Protein AF-F3FW15-F1 (afdb_monomer_lite)

Organism: NCBI:txid629262

Radius of gyration: 22.43 Å; chains: 1; bounding box: 54×18×54 Å

Foldseek 3Di:
DLVVLVVLLVVLVVVCVVVVQPVHDDPPDDPVVNVVVVVSVVSNVVSVPDDDFDEAEADDADEDEADAAAPGAEEYEFAAHEYEYAYDDNYHYDYDPRYDYYYDD

pLDDT: mean 96.28, std 3.19, range [73.0, 98.69]

Sequence (105 aa):
RQAEDSAEQATWQQTLISRGWQNGVASTASQQDQADYATGTARAAAAAQRQYQGSLIKSGAGRLILEGANTYRGDTLVNGGLLSVNGSLVSAVQVNAGGTLGGNG

InterPro domains:
  IPR011050 Pectin lyase fold/virulence factor [SSF51126] (37-103)
  IPR013425 Autotransporter-associated beta strand repeat [PF12951] (56-85)
  IPR013425 Autotransporter-associated beta strand repeat [TIGR02601] (55-86)

Secondary structure (DSSP, 8-state):
-HHHHHHHHHHHHHHHHHHT-TT---TTS-HHHHHHHHHHHHHHHHHHT------EEE-SSSEEEEEEEE---S-EEE-SEEEEEEEEE-S-EEE-TTEEEEE--

Structure (mmCIF, N/CA/C/O backbone):
data_AF-F3FW15-F1
#
_entry.id   AF-F3FW15-F1
#
loop_
_atom_site.group_PDB
_atom_site.id
_atom_site.type_symbol
_atom_site.label_atom_id
_atom_site.label_alt_id
_atom_site.label_comp_id
_atom_site.label_asym_id
_atom_site.label_entity_id
_atom_site.label_seq_id
_atom_site.pdbx_PDB_ins_code
_atom_site.Cartn_x
_atom_site.Cartn_y
_atom_site.Cartn_z
_atom_site.occupancy
_atom_site.B_iso_or_equiv
_atom_site.auth_seq_id
_atom_site.auth_comp_id
_atom_site.auth_asym_id
_atom_site.auth_atom_id
_atom_site.pdbx_PDB_model_num
ATOM 1 N N . ARG A 1 1 ? -6.375 5.623 -0.099 1.00 84.69 1 ARG A N 1
ATOM 2 C CA . ARG A 1 1 ? -6.660 4.274 0.444 1.00 84.69 1 ARG A CA 1
ATOM 3 C C . ARG A 1 1 ? -5.973 4.031 1.779 1.00 84.69 1 ARG A C 1
ATOM 5 O O . ARG A 1 1 ? -6.644 4.250 2.762 1.00 84.69 1 ARG A O 1
ATOM 12 N N . GLN A 1 2 ? -4.670 3.720 1.887 1.00 91.38 2 GLN A N 1
ATOM 13 C CA . GLN A 1 2 ? -4.057 3.468 3.215 1.00 91.38 2 GLN A CA 1
ATOM 14 C C . GLN A 1 2 ? -4.327 4.585 4.242 1.00 91.38 2 GLN A C 1
ATOM 16 O O . GLN A 1 2 ? -4.754 4.304 5.353 1.00 91.38 2 GLN A O 1
ATOM 21 N N . ALA A 1 3 ? -4.135 5.848 3.849 1.00 92.56 3 ALA A N 1
ATOM 22 C CA . ALA A 1 3 ? -4.410 6.992 4.719 1.00 92.56 3 ALA A CA 1
ATOM 23 C C . ALA A 1 3 ? -5.903 7.155 5.072 1.00 92.56 3 ALA A C 1
ATOM 25 O O . ALA A 1 3 ? -6.220 7.594 6.172 1.00 92.56 3 ALA A O 1
ATOM 26 N N . GLU A 1 4 ? -6.807 6.788 4.159 1.00 93.38 4 GLU A N 1
ATOM 27 C CA . GLU A 1 4 ? -8.258 6.843 4.387 1.00 93.38 4 GLU A CA 1
ATOM 28 C C . GLU A 1 4 ? -8.666 5.767 5.397 1.00 93.38 4 GLU A C 1
ATOM 30 O O . GLU A 1 4 ? -9.270 6.092 6.411 1.00 93.38 4 GLU A O 1
ATOM 35 N N . ASP A 1 5 ? -8.232 4.519 5.204 1.00 94.44 5 ASP A N 1
ATOM 36 C CA . ASP A 1 5 ? -8.476 3.421 6.144 1.00 94.44 5 ASP A CA 1
ATOM 37 C C . ASP A 1 5 ? -7.892 3.720 7.538 1.00 94.44 5 ASP A C 1
ATOM 39 O O . ASP A 1 5 ? -8.519 3.414 8.552 1.00 94.44 5 ASP A O 1
ATOM 43 N N . SER A 1 6 ? -6.711 4.349 7.620 1.00 94.25 6 SER A N 1
ATOM 44 C CA . SER A 1 6 ? -6.145 4.799 8.901 1.00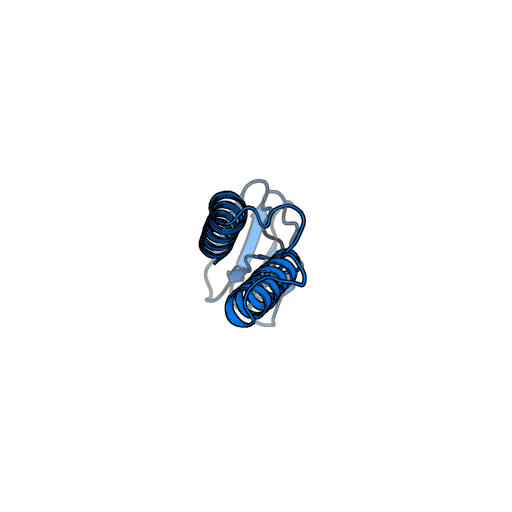 94.25 6 SER A CA 1
ATOM 45 C C . SER A 1 6 ? -7.004 5.874 9.573 1.00 94.25 6 SER A C 1
ATOM 47 O O . SER A 1 6 ? -7.179 5.838 10.792 1.00 94.25 6 SER A O 1
ATOM 49 N N . ALA A 1 7 ? -7.568 6.807 8.803 1.00 96.00 7 ALA A N 1
ATOM 50 C CA . ALA A 1 7 ? -8.479 7.818 9.329 1.00 96.00 7 ALA A CA 1
ATOM 51 C C . ALA A 1 7 ? -9.799 7.190 9.810 1.00 96.00 7 ALA A C 1
ATOM 53 O O . ALA A 1 7 ? -10.254 7.498 10.910 1.00 96.00 7 ALA A O 1
ATOM 54 N N . GLU A 1 8 ? -10.368 6.252 9.050 1.00 95.94 8 GLU A N 1
ATOM 55 C CA . GLU A 1 8 ? -11.571 5.510 9.443 1.00 95.94 8 GLU A CA 1
ATOM 56 C C . GLU A 1 8 ? -11.349 4.692 10.722 1.00 95.94 8 GLU A C 1
ATOM 58 O O . GLU A 1 8 ? -12.190 4.705 11.625 1.00 95.94 8 GLU A O 1
ATOM 63 N N . GLN A 1 9 ? -10.198 4.021 10.848 1.00 95.69 9 GLN A N 1
ATOM 64 C CA . GLN A 1 9 ? -9.822 3.326 12.079 1.00 95.69 9 GLN A CA 1
ATOM 65 C C . GLN A 1 9 ? -9.717 4.294 13.259 1.00 95.69 9 GLN A C 1
ATOM 67 O O . GLN A 1 9 ? -10.217 3.981 14.338 1.00 95.69 9 GLN A O 1
ATOM 72 N N . ALA A 1 10 ? -9.129 5.479 13.069 1.00 96.94 10 ALA A N 1
ATOM 73 C CA . ALA A 1 10 ? -9.060 6.498 14.114 1.00 96.94 10 ALA A CA 1
ATOM 74 C C . ALA A 1 10 ? -10.460 6.986 14.530 1.00 96.94 10 ALA A C 1
ATOM 76 O O . ALA A 1 10 ? -10.746 7.102 15.723 1.00 96.94 10 ALA A O 1
ATOM 77 N N . THR A 1 11 ? -11.370 7.193 13.572 1.00 97.88 11 THR A N 1
ATOM 78 C CA . THR A 1 11 ? -12.777 7.517 13.856 1.00 97.88 11 THR A CA 1
ATOM 79 C C . THR A 1 11 ? -13.471 6.399 14.638 1.00 97.88 11 THR A C 1
ATOM 81 O O . THR A 1 11 ? -14.221 6.672 15.581 1.00 97.88 11 THR A O 1
ATOM 84 N N . TRP A 1 12 ? -13.202 5.135 14.304 1.00 97.38 12 TRP A N 1
ATOM 85 C CA . TRP A 1 12 ? -13.740 4.004 15.055 1.00 97.38 12 TRP A CA 1
ATOM 86 C C . TRP A 1 12 ? -13.208 3.962 16.493 1.00 97.38 12 TRP A C 1
ATOM 88 O O . TRP A 1 12 ? -13.996 3.830 17.427 1.00 97.38 12 TRP A O 1
ATOM 98 N N . GLN A 1 13 ? -11.906 4.174 16.702 1.00 97.38 13 GLN A N 1
ATOM 99 C CA . GLN A 1 13 ? -11.327 4.256 18.049 1.00 97.38 13 GLN A CA 1
ATOM 100 C C . GLN A 1 13 ? -11.942 5.393 18.873 1.00 97.38 13 GLN A C 1
ATOM 102 O O . GLN A 1 13 ? -12.280 5.206 20.041 1.00 97.38 13 GLN A O 1
ATOM 107 N N . GLN A 1 14 ? -12.174 6.554 18.256 1.00 97.94 14 GLN A N 1
ATOM 108 C CA . GLN A 1 14 ? -12.847 7.663 18.926 1.00 97.94 14 GLN A CA 1
ATOM 109 C C . GLN A 1 14 ? -14.295 7.320 19.306 1.00 97.94 14 GLN A C 1
ATOM 111 O O . GLN A 1 14 ? -14.765 7.739 20.364 1.00 97.94 14 GLN A O 1
ATOM 116 N N . THR A 1 15 ? -14.985 6.532 18.477 1.00 97.88 15 THR A N 1
ATOM 117 C CA . THR A 1 15 ? -16.329 6.016 18.779 1.00 97.88 15 THR A CA 1
ATOM 118 C C . THR A 1 15 ? -16.300 5.064 19.972 1.00 97.88 15 THR A C 1
ATOM 120 O O . THR A 1 15 ? -17.127 5.186 20.872 1.00 97.88 15 THR A O 1
ATOM 123 N N . LEU A 1 16 ? -15.320 4.156 20.031 1.00 98.00 16 LEU A N 1
ATOM 124 C CA . LEU A 1 16 ? -15.144 3.255 21.172 1.00 98.00 16 LEU A CA 1
ATOM 125 C C . LEU A 1 16 ? -14.935 4.025 22.479 1.00 98.00 16 LEU A C 1
ATOM 127 O O . LEU A 1 16 ? -15.527 3.668 23.494 1.00 98.00 16 LEU A O 1
ATOM 131 N N . ILE A 1 17 ? -14.133 5.092 22.453 1.00 97.81 17 ILE A N 1
ATOM 132 C CA . ILE A 1 17 ? -13.893 5.950 23.620 1.00 97.81 17 ILE A CA 1
ATOM 133 C C . ILE A 1 17 ? -15.171 6.697 24.011 1.00 97.81 17 ILE A C 1
ATOM 135 O O . ILE A 1 17 ? -15.588 6.631 25.164 1.00 97.81 17 ILE A O 1
ATOM 139 N N . SER A 1 18 ? -15.818 7.384 23.064 1.00 97.50 18 SER A N 1
ATOM 140 C CA . SER A 1 18 ? -16.988 8.221 23.366 1.00 97.50 18 SER A CA 1
ATOM 141 C C . SER A 1 18 ? -18.187 7.414 23.862 1.00 97.50 18 SER A C 1
ATOM 143 O O . SER A 1 18 ? -18.972 7.912 24.666 1.00 97.50 18 SER A O 1
ATOM 145 N N . ARG A 1 19 ? -18.317 6.163 23.410 1.00 96.50 19 ARG A N 1
ATOM 146 C CA . ARG A 1 19 ? -19.367 5.231 23.837 1.00 96.50 19 ARG A CA 1
ATOM 147 C C . ARG A 1 19 ? -18.977 4.366 25.043 1.00 96.50 19 ARG A C 1
ATOM 149 O O . ARG A 1 19 ? -19.830 3.652 25.562 1.00 96.50 19 ARG A O 1
ATOM 156 N N . GLY A 1 20 ? -17.716 4.396 25.483 1.00 96.62 20 GLY A N 1
ATOM 157 C CA . GLY A 1 20 ? -17.207 3.539 26.562 1.00 96.62 20 GLY A CA 1
ATOM 158 C C . GLY A 1 20 ? -17.084 2.053 26.190 1.00 96.62 20 GLY A C 1
ATOM 159 O O . GLY A 1 20 ? -17.073 1.194 27.065 1.00 96.62 20 GLY A O 1
ATOM 160 N N . TRP A 1 21 ? -16.989 1.726 24.900 1.00 97.62 21 TRP A N 1
ATOM 161 C CA . TRP A 1 21 ? -16.976 0.354 24.368 1.00 97.62 21 TRP A CA 1
ATOM 162 C C . TRP A 1 21 ? -15.577 -0.261 24.236 1.00 97.62 21 TRP A C 1
ATOM 164 O O . TRP A 1 21 ? -15.406 -1.304 23.605 1.00 97.62 21 TRP A O 1
ATOM 174 N N . GLN A 1 22 ? -14.550 0.368 24.810 1.00 95.50 22 GLN A N 1
ATOM 175 C CA . GLN A 1 22 ? -13.157 -0.087 24.695 1.00 95.50 22 GLN A CA 1
ATOM 176 C C . GLN A 1 22 ? -12.944 -1.513 25.230 1.00 95.50 22 GLN A C 1
ATOM 178 O O . GLN A 1 22 ? -12.085 -2.229 24.725 1.00 95.50 22 GLN A O 1
ATOM 183 N N . ASN A 1 23 ? -13.763 -1.938 26.197 1.00 95.12 23 ASN A N 1
ATOM 184 C CA . ASN A 1 23 ? -13.746 -3.283 26.780 1.00 95.12 23 ASN A CA 1
ATOM 185 C C . ASN A 1 23 ? -14.946 -4.141 26.329 1.00 95.12 23 ASN A C 1
ATOM 187 O O . ASN A 1 23 ? -15.304 -5.107 26.999 1.00 95.12 23 ASN A O 1
ATOM 191 N N . GLY A 1 24 ? -15.581 -3.778 25.211 1.00 95.12 24 GLY A N 1
ATOM 192 C CA . GLY A 1 24 ? -16.798 -4.413 24.711 1.00 95.12 24 GLY A CA 1
ATOM 193 C C . GLY A 1 24 ? -18.077 -3.659 25.071 1.00 95.12 24 GLY A C 1
ATOM 194 O O . GLY A 1 24 ? -18.075 -2.699 25.842 1.00 95.12 24 GLY A O 1
ATOM 195 N N . VAL A 1 25 ? -19.182 -4.102 24.475 1.00 96.94 25 VAL A N 1
ATOM 196 C CA . VAL A 1 25 ? -20.534 -3.603 24.758 1.00 96.94 25 VAL A CA 1
ATOM 197 C C . VAL A 1 25 ? -21.194 -4.497 25.804 1.00 96.94 25 VAL A C 1
ATOM 199 O O . VAL A 1 25 ? -21.104 -5.721 25.726 1.00 96.94 25 VAL A O 1
ATOM 202 N N . ALA A 1 26 ? -21.868 -3.893 26.786 1.00 94.81 26 ALA A N 1
ATOM 203 C CA . ALA A 1 26 ? -22.629 -4.632 27.790 1.00 94.81 26 AL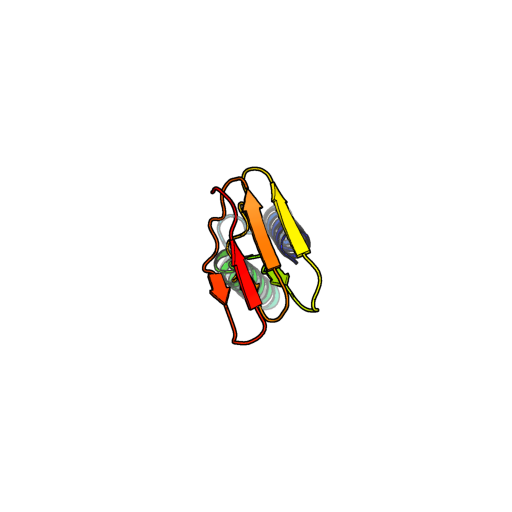A A CA 1
ATOM 204 C C . ALA A 1 26 ? -23.749 -5.459 27.136 1.00 94.81 26 ALA A C 1
ATOM 206 O O . ALA A 1 26 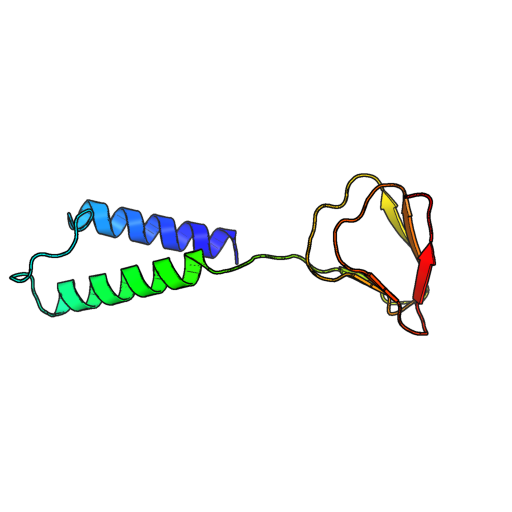? -24.436 -4.980 26.237 1.00 94.81 26 ALA A O 1
ATOM 207 N N . SER A 1 27 ? -24.008 -6.670 27.634 1.00 92.25 27 SER A N 1
ATOM 208 C CA . SER A 1 27 ? -25.091 -7.529 27.122 1.00 92.25 27 SER A CA 1
ATOM 209 C C . SER A 1 27 ? -26.491 -6.925 27.297 1.00 92.25 27 SER A C 1
ATOM 211 O O . SER A 1 27 ? -27.426 -7.316 26.603 1.00 92.25 27 SER A O 1
ATOM 213 N N . THR A 1 28 ? -26.633 -5.957 28.205 1.00 95.38 28 THR A N 1
ATOM 214 C CA . THR A 1 28 ? -27.858 -5.185 28.452 1.00 95.38 28 THR A CA 1
ATOM 215 C C . THR A 1 28 ? -27.968 -3.916 27.606 1.00 95.38 28 THR A C 1
ATOM 217 O O . THR A 1 28 ? -28.986 -3.230 27.685 1.00 95.38 28 THR A O 1
ATOM 220 N N . ALA A 1 29 ? -26.945 -3.574 26.814 1.00 96.50 29 ALA A N 1
ATOM 221 C CA . ALA A 1 29 ? -27.009 -2.441 25.897 1.00 96.50 29 ALA A CA 1
ATOM 222 C C . ALA A 1 29 ? -28.083 -2.665 24.826 1.00 96.50 29 ALA A C 1
ATOM 224 O O . ALA A 1 29 ? -28.505 -3.798 24.573 1.00 96.50 29 ALA A O 1
ATOM 225 N N . SER A 1 30 ? -28.507 -1.583 24.174 1.00 97.25 30 SER A N 1
ATOM 226 C CA . SER A 1 30 ? -29.514 -1.667 23.119 1.00 97.25 30 SER A CA 1
ATOM 227 C C . SER A 1 30 ? -29.065 -2.599 21.984 1.00 97.25 30 SER A C 1
ATOM 229 O O . SER A 1 30 ? -27.872 -2.726 21.700 1.00 97.25 30 SER A O 1
ATOM 231 N N . GLN A 1 31 ? -30.021 -3.230 21.293 1.00 97.44 31 GLN A N 1
ATOM 232 C CA . GLN A 1 31 ? -29.715 -4.056 20.115 1.00 97.44 31 GLN A CA 1
ATOM 233 C C . GLN A 1 31 ? -28.956 -3.258 19.044 1.00 97.44 31 GLN A C 1
ATOM 235 O O . GLN A 1 31 ? -28.083 -3.805 18.375 1.00 97.44 31 GLN A O 1
ATOM 240 N N . GLN A 1 32 ? -29.252 -1.959 18.925 1.00 97.06 32 GLN A N 1
ATOM 241 C CA . GLN A 1 32 ? -28.561 -1.060 18.010 1.00 97.06 32 GLN A CA 1
ATOM 242 C C . GLN A 1 32 ? -27.083 -0.903 18.382 1.00 97.06 32 GLN A C 1
ATOM 244 O O . GLN A 1 32 ? -26.222 -1.076 17.528 1.00 97.06 32 GLN A O 1
ATOM 249 N N . ASP A 1 33 ? -26.774 -0.651 19.655 1.00 97.38 33 ASP A N 1
ATOM 250 C CA . ASP A 1 33 ? -25.388 -0.503 20.114 1.00 97.38 33 ASP A CA 1
ATOM 251 C C . ASP A 1 33 ? -24.587 -1.801 19.940 1.00 97.38 33 ASP A C 1
ATOM 253 O O . ASP A 1 33 ? -23.427 -1.776 19.525 1.00 97.38 33 ASP A O 1
ATOM 257 N N . GLN A 1 34 ? -25.216 -2.951 20.205 1.00 97.38 34 GLN A N 1
ATOM 258 C CA . GLN A 1 34 ? -24.606 -4.261 19.967 1.00 97.38 34 GLN A CA 1
ATOM 259 C C . GLN A 1 34 ? -24.291 -4.469 18.476 1.00 97.38 34 GLN A C 1
ATOM 261 O O . GLN A 1 34 ? -23.195 -4.918 18.132 1.00 97.38 34 GLN A O 1
ATOM 266 N N . ALA A 1 35 ? -25.223 -4.106 17.589 1.00 97.31 35 ALA A N 1
ATOM 267 C CA . ALA A 1 35 ? -25.049 -4.215 16.142 1.00 97.31 35 ALA A CA 1
ATOM 268 C C . ALA A 1 35 ? -23.982 -3.247 15.601 1.00 97.31 35 ALA A C 1
ATOM 270 O O . ALA A 1 35 ? -23.146 -3.642 14.781 1.00 97.31 35 ALA A O 1
ATOM 271 N N . ASP A 1 36 ? -23.969 -2.003 16.080 1.00 97.44 36 ASP A N 1
ATOM 272 C CA . ASP A 1 36 ? -22.987 -0.988 15.695 1.00 97.44 36 ASP A CA 1
ATOM 273 C C . ASP A 1 36 ? -21.578 -1.406 16.111 1.00 97.44 36 ASP A C 1
ATOM 275 O O . ASP A 1 36 ? -20.642 -1.323 15.311 1.00 97.44 36 ASP A O 1
ATOM 279 N N . TYR A 1 37 ? -21.427 -1.935 17.327 1.00 97.88 37 TYR A N 1
ATOM 280 C CA . TYR A 1 37 ? -20.153 -2.458 17.799 1.00 97.88 37 TYR A CA 1
ATOM 281 C C . TYR A 1 37 ? -19.676 -3.672 17.010 1.00 97.88 37 TYR A C 1
ATOM 283 O O . TYR A 1 37 ? -18.523 -3.694 16.573 1.00 97.88 37 TYR A O 1
ATOM 291 N N . ALA A 1 38 ? -20.546 -4.659 16.779 1.00 97.00 38 ALA A N 1
ATOM 292 C CA . ALA A 1 38 ? -20.215 -5.830 15.969 1.00 97.00 38 ALA A CA 1
ATOM 293 C C . ALA A 1 38 ? -19.777 -5.425 14.553 1.00 97.00 38 ALA A C 1
ATOM 295 O O . ALA A 1 38 ? -18.793 -5.931 14.014 1.00 97.00 38 ALA A O 1
ATOM 296 N N . THR A 1 39 ? -20.463 -4.449 13.964 1.00 97.38 39 THR A N 1
ATOM 297 C CA . THR A 1 39 ? -20.138 -3.975 12.623 1.00 97.38 39 THR A CA 1
ATOM 298 C C . THR A 1 39 ? -18.830 -3.178 12.604 1.00 97.38 39 THR A C 1
ATOM 300 O O . THR A 1 39 ? -17.988 -3.403 11.735 1.00 97.38 39 THR A O 1
ATOM 303 N N . GLY A 1 40 ? -18.622 -2.262 13.554 1.00 97.50 40 GLY A N 1
ATOM 304 C CA . GLY A 1 40 ? -17.395 -1.468 13.657 1.00 97.50 40 GLY A CA 1
ATOM 305 C C . GLY A 1 40 ? -16.159 -2.333 13.908 1.00 97.50 40 GLY A C 1
ATOM 306 O O . GLY A 1 40 ? -15.148 -2.184 13.221 1.00 97.50 40 GLY A O 1
ATOM 307 N N . THR A 1 41 ? -16.260 -3.310 14.814 1.00 97.12 41 THR A N 1
ATOM 308 C CA . THR A 1 41 ? -15.188 -4.287 15.063 1.00 97.12 41 THR A CA 1
ATOM 309 C C . THR A 1 41 ? -14.896 -5.154 13.841 1.00 97.12 41 THR A C 1
ATOM 311 O O . THR A 1 41 ? -13.728 -5.315 13.493 1.00 97.12 41 THR A O 1
ATOM 314 N N . ALA A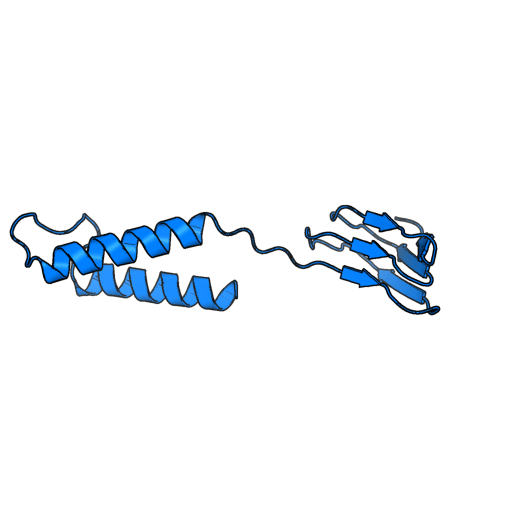 1 42 ? -15.917 -5.642 13.129 1.00 96.81 42 ALA A N 1
ATOM 315 C CA . ALA A 1 42 ? -15.720 -6.406 11.897 1.00 96.81 42 ALA A CA 1
ATOM 316 C C . ALA A 1 42 ? -15.022 -5.580 10.801 1.00 96.81 42 ALA A C 1
ATOM 318 O O . ALA A 1 42 ? -14.092 -6.067 10.154 1.00 96.81 42 ALA A O 1
ATOM 319 N N . ARG A 1 43 ? -15.411 -4.308 10.617 1.00 95.62 43 ARG A N 1
ATOM 320 C CA . ARG A 1 43 ? -14.741 -3.391 9.676 1.00 95.62 43 ARG A CA 1
ATOM 321 C C . ARG A 1 43 ? -13.283 -3.148 10.067 1.00 95.62 43 ARG A C 1
ATOM 323 O O . ARG A 1 43 ? -12.412 -3.207 9.201 1.00 95.62 43 ARG A O 1
ATOM 330 N N . ALA A 1 44 ? -13.012 -2.916 11.352 1.00 95.88 44 ALA A N 1
ATOM 331 C CA . ALA A 1 44 ? -11.658 -2.711 11.859 1.00 95.88 44 ALA A CA 1
ATOM 332 C C . ALA A 1 44 ? -10.782 -3.962 11.672 1.00 95.88 44 ALA A C 1
ATOM 334 O O . ALA A 1 44 ? -9.647 -3.851 11.210 1.00 95.88 44 ALA A O 1
ATOM 335 N N . ALA A 1 45 ? -11.324 -5.152 11.948 1.00 95.25 45 ALA A N 1
ATOM 336 C CA . ALA A 1 45 ? -10.639 -6.422 11.725 1.00 95.25 45 ALA A CA 1
ATOM 337 C C . ALA A 1 45 ? -10.324 -6.646 10.239 1.00 95.25 45 ALA A C 1
ATOM 339 O O . ALA A 1 45 ? -9.198 -7.001 9.893 1.00 95.25 45 ALA A O 1
ATOM 340 N N . ALA A 1 46 ? -11.282 -6.371 9.348 1.00 94.75 46 ALA A N 1
ATOM 341 C CA . ALA A 1 46 ? -11.059 -6.445 7.907 1.00 94.75 46 ALA A CA 1
ATOM 342 C C . ALA A 1 46 ? -9.971 -5.461 7.445 1.00 94.75 46 ALA A C 1
ATOM 344 O O . ALA A 1 46 ? -9.109 -5.825 6.648 1.00 94.75 46 ALA A O 1
ATOM 345 N N . ALA A 1 47 ? -9.974 -4.232 7.969 1.00 93.56 47 ALA A N 1
ATOM 346 C CA . ALA A 1 47 ? -8.968 -3.222 7.656 1.00 93.56 47 ALA A CA 1
ATOM 347 C C . ALA A 1 47 ? -7.562 -3.607 8.154 1.00 93.56 47 ALA A C 1
ATOM 349 O O . ALA A 1 47 ? -6.584 -3.349 7.458 1.00 93.56 47 ALA A O 1
ATOM 350 N N . ALA A 1 48 ? -7.450 -4.272 9.309 1.00 91.69 48 ALA A N 1
ATOM 351 C CA . ALA A 1 48 ? -6.172 -4.736 9.857 1.00 91.69 48 ALA A CA 1
ATOM 352 C C . ALA A 1 48 ? -5.483 -5.809 8.992 1.00 91.69 48 ALA A C 1
ATOM 354 O O . ALA A 1 48 ? -4.265 -5.947 9.042 1.00 91.69 48 ALA A O 1
ATOM 355 N N . GLN A 1 49 ? -6.245 -6.552 8.182 1.00 92.94 49 GLN A N 1
ATOM 356 C CA . GLN A 1 49 ? -5.707 -7.559 7.260 1.00 92.94 49 GLN A CA 1
ATOM 357 C C . GLN A 1 49 ? -5.328 -6.982 5.884 1.00 92.94 49 GLN A C 1
ATOM 359 O O . GLN A 1 49 ? -4.755 -7.690 5.055 1.00 92.94 49 GLN A O 1
ATOM 364 N N . ARG A 1 50 ? -5.643 -5.709 5.599 1.00 92.31 50 ARG A N 1
ATOM 365 C CA . ARG A 1 50 ? -5.359 -5.110 4.288 1.00 92.31 50 ARG A CA 1
ATOM 366 C C . ARG A 1 50 ? -3.866 -4.861 4.108 1.00 92.31 50 ARG A C 1
ATOM 368 O O . ARG A 1 50 ? -3.234 -4.139 4.872 1.00 92.31 50 ARG A O 1
ATOM 375 N N . GLN A 1 51 ? -3.325 -5.418 3.031 1.00 90.56 51 GLN A N 1
ATOM 376 C CA . GLN A 1 51 ? -1.979 -5.133 2.545 1.00 90.56 51 GLN A CA 1
ATOM 377 C C . GLN A 1 51 ? -2.050 -3.989 1.528 1.00 90.56 51 GLN A C 1
ATOM 379 O O . GLN A 1 51 ? -2.750 -4.092 0.519 1.00 90.56 51 GLN A O 1
ATOM 384 N N . TYR A 1 52 ? -1.309 -2.906 1.769 1.00 91.19 52 TYR A N 1
ATOM 385 C CA . TYR A 1 52 ? -1.193 -1.792 0.827 1.00 91.19 52 TYR A CA 1
ATOM 386 C C . TYR A 1 52 ? 0.135 -1.889 0.091 1.00 91.19 52 TYR A C 1
ATOM 388 O O . TYR A 1 52 ? 1.196 -1.725 0.687 1.00 91.19 52 TYR A O 1
ATOM 396 N N . GLN A 1 53 ? 0.076 -2.162 -1.209 1.00 93.44 53 GLN A N 1
ATOM 397 C CA . GLN A 1 53 ? 1.262 -2.306 -2.041 1.00 93.44 53 GLN A CA 1
ATOM 398 C C . GLN A 1 53 ? 1.120 -1.452 -3.300 1.00 93.44 53 GLN A C 1
ATOM 400 O O . GLN A 1 53 ? 0.140 -1.567 -4.035 1.00 93.44 53 GLN A O 1
ATOM 405 N N . GLY A 1 54 ? 2.095 -0.571 -3.529 1.00 94.12 54 GLY A N 1
ATOM 406 C CA . GLY A 1 54 ? 2.247 0.138 -4.799 1.00 94.12 54 GLY A CA 1
ATOM 407 C C . GLY A 1 54 ? 2.914 -0.769 -5.827 1.00 94.12 54 GLY A C 1
ATOM 408 O O . GLY A 1 54 ? 3.808 -1.526 -5.461 1.00 94.12 54 GLY A O 1
ATOM 409 N N . SER A 1 55 ? 2.466 -0.694 -7.079 1.00 96.75 55 SER A N 1
ATOM 410 C CA . SER A 1 55 ? 3.002 -1.456 -8.217 1.00 96.75 55 SER A CA 1
ATOM 411 C C . SER A 1 55 ? 3.506 -0.493 -9.291 1.00 96.75 55 SER A C 1
ATOM 413 O O . SER A 1 55 ? 3.033 0.645 -9.366 1.00 96.75 55 SER A O 1
ATOM 415 N N . LEU A 1 56 ? 4.424 -0.950 -10.142 1.00 98.31 56 LEU A N 1
ATOM 416 C CA . LEU A 1 56 ? 4.960 -0.169 -11.257 1.00 98.31 56 LEU A CA 1
ATOM 417 C C . LEU A 1 56 ? 4.685 -0.879 -12.585 1.00 98.31 56 LEU A C 1
ATOM 419 O O . LEU A 1 56 ? 4.966 -2.062 -12.735 1.00 98.31 56 LEU A O 1
ATOM 423 N N . ILE A 1 57 ? 4.198 -0.142 -13.586 1.00 98.50 57 ILE A N 1
ATOM 424 C CA . ILE A 1 57 ? 4.096 -0.641 -14.963 1.00 98.50 57 ILE A CA 1
ATOM 425 C C . ILE A 1 57 ? 4.932 0.256 -15.872 1.00 98.50 57 ILE A C 1
ATOM 427 O O . ILE A 1 57 ? 4.580 1.410 -16.122 1.00 98.50 57 ILE A O 1
ATOM 431 N N . LYS A 1 58 ? 6.022 -0.285 -16.417 1.00 98.44 58 LYS A N 1
ATOM 432 C CA . LYS A 1 58 ? 6.835 0.385 -17.429 1.00 98.44 58 LYS A CA 1
ATOM 433 C C . LYS A 1 58 ? 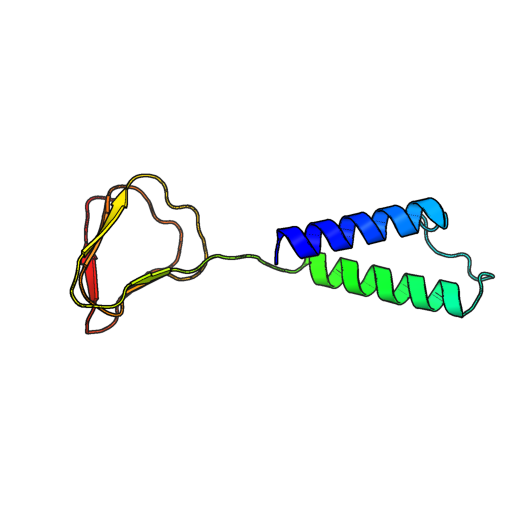6.324 0.036 -18.825 1.00 98.44 58 LYS A C 1
ATOM 435 O O . LYS A 1 58 ? 6.465 -1.089 -19.296 1.00 98.44 58 LYS A O 1
ATOM 440 N N . SER A 1 59 ? 5.772 1.040 -19.501 1.00 98.12 59 SER A N 1
ATOM 441 C CA . SER A 1 59 ? 5.257 0.941 -20.872 1.00 98.12 59 SER A CA 1
ATOM 442 C C . SER A 1 59 ? 5.986 1.894 -21.825 1.00 98.12 59 SER A C 1
ATOM 444 O O . SER A 1 59 ? 6.731 2.779 -21.391 1.00 98.12 59 SER A O 1
ATOM 446 N N . GLY A 1 60 ? 5.774 1.711 -23.131 1.00 98.31 60 GLY A N 1
ATOM 447 C CA . GLY A 1 60 ? 6.364 2.537 -24.192 1.00 98.31 60 GLY A CA 1
ATOM 448 C C . GLY A 1 60 ? 7.855 2.274 -24.436 1.00 98.31 60 GLY A C 1
ATOM 449 O O . GLY A 1 60 ? 8.545 1.709 -23.596 1.00 98.31 60 GLY A O 1
ATOM 450 N N . ALA A 1 61 ? 8.372 2.707 -25.588 1.00 98.25 61 ALA A N 1
ATOM 451 C CA . ALA A 1 61 ? 9.729 2.368 -26.041 1.00 98.25 61 ALA A CA 1
ATOM 452 C C . ALA A 1 61 ? 10.869 3.063 -25.266 1.00 98.25 61 ALA A C 1
ATOM 454 O O . ALA A 1 61 ? 12.021 2.649 -25.359 1.00 98.25 61 ALA A O 1
ATOM 455 N N . GLY A 1 62 ? 10.567 4.120 -24.506 1.00 98.44 62 GLY A N 1
ATOM 456 C CA . GLY A 1 62 ? 11.569 4.905 -23.780 1.00 98.44 62 GLY A CA 1
ATOM 457 C C . GLY A 1 62 ? 12.212 4.176 -22.595 1.00 98.44 62 GLY A C 1
ATOM 458 O O . GLY A 1 62 ? 11.816 3.066 -22.224 1.00 98.44 62 GLY A O 1
ATOM 459 N N . ARG A 1 63 ? 13.181 4.845 -21.960 1.00 98.25 63 ARG A N 1
ATOM 460 C CA . ARG A 1 63 ? 13.891 4.362 -20.767 1.00 98.25 63 ARG A CA 1
ATOM 461 C C . ARG A 1 63 ? 13.353 5.015 -19.493 1.00 98.25 63 ARG A C 1
ATOM 463 O O . ARG A 1 63 ? 13.228 6.233 -19.442 1.00 98.25 63 ARG A O 1
ATOM 470 N N . LEU A 1 64 ? 13.111 4.209 -18.463 1.00 98.56 64 LEU A N 1
ATOM 471 C CA . LEU A 1 64 ? 12.935 4.649 -17.078 1.00 98.56 64 LEU A CA 1
ATOM 472 C C . LEU A 1 64 ? 14.152 4.195 -16.271 1.00 98.56 64 LEU A C 1
ATOM 474 O O . LEU A 1 64 ? 14.583 3.054 -16.421 1.00 98.56 64 LEU A O 1
ATOM 478 N N . ILE A 1 65 ? 14.700 5.078 -15.440 1.00 98.25 65 ILE A N 1
ATOM 479 C CA . ILE A 1 65 ? 15.815 4.764 -14.544 1.00 98.25 65 ILE A CA 1
ATOM 480 C C . ILE A 1 65 ? 15.316 4.902 -13.111 1.00 98.25 65 ILE A C 1
ATOM 482 O O . ILE A 1 65 ? 14.778 5.948 -12.751 1.00 98.25 65 ILE A O 1
ATOM 486 N N . LEU A 1 66 ? 15.475 3.844 -12.324 1.00 98.12 66 LEU A N 1
ATOM 487 C CA . LEU A 1 66 ? 15.248 3.849 -10.887 1.00 98.12 66 LEU A CA 1
ATOM 488 C C . LEU A 1 66 ? 16.603 3.963 -10.196 1.00 98.12 66 LEU A C 1
ATOM 490 O O . LEU A 1 66 ? 17.427 3.061 -10.297 1.00 98.12 66 LEU A O 1
ATOM 494 N N . GLU A 1 67 ? 16.824 5.078 -9.514 1.00 97.56 67 GLU A N 1
ATOM 495 C CA . GLU A 1 67 ? 18.032 5.337 -8.729 1.00 97.56 67 GLU A CA 1
ATOM 496 C C . GLU A 1 67 ? 17.738 5.076 -7.240 1.00 97.56 67 GLU A C 1
ATOM 498 O O . GLU A 1 67 ? 16.617 5.294 -6.772 1.00 97.56 67 GLU A O 1
ATOM 503 N N . GLY A 1 68 ? 18.737 4.626 -6.477 1.00 96.50 68 GLY A N 1
ATOM 504 C CA . GLY A 1 68 ? 18.615 4.434 -5.024 1.00 96.50 68 GLY A CA 1
ATOM 505 C C . GLY A 1 68 ? 17.716 3.260 -4.596 1.00 96.50 68 GLY A C 1
ATOM 506 O O . GLY A 1 68 ? 17.484 2.318 -5.352 1.00 96.50 68 GLY A O 1
ATOM 507 N N . ALA A 1 69 ? 17.245 3.280 -3.343 1.00 97.62 69 ALA A N 1
ATOM 508 C CA . ALA A 1 69 ? 16.476 2.178 -2.758 1.00 97.62 69 ALA A CA 1
ATOM 509 C C . ALA A 1 69 ? 14.967 2.305 -3.034 1.00 97.62 69 ALA A C 1
ATOM 511 O O . ALA A 1 69 ? 14.287 3.159 -2.461 1.00 97.62 69 ALA A O 1
ATOM 512 N N . ASN A 1 70 ? 14.425 1.413 -3.863 1.00 97.06 70 ASN A N 1
ATOM 513 C CA . ASN A 1 70 ? 13.007 1.355 -4.215 1.00 97.06 70 ASN A CA 1
ATOM 514 C C . ASN A 1 70 ? 12.299 0.304 -3.352 1.00 97.06 70 ASN A C 1
ATOM 516 O O . ASN A 1 70 ? 12.506 -0.902 -3.498 1.00 97.06 70 ASN A O 1
ATOM 520 N N . THR A 1 71 ? 11.452 0.7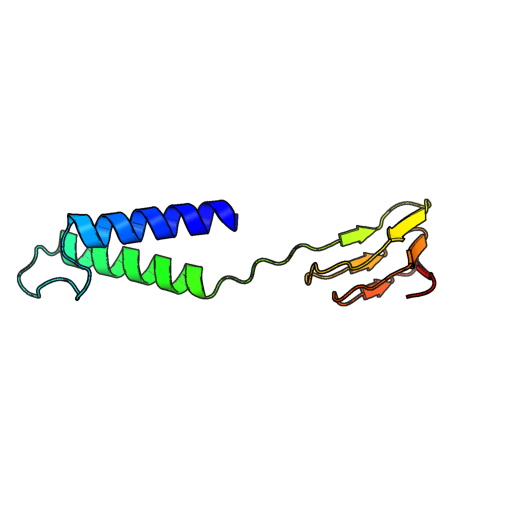70 -2.433 1.00 95.62 71 THR A N 1
ATOM 521 C CA . THR A 1 71 ? 10.876 -0.052 -1.354 1.00 95.62 71 THR A CA 1
ATOM 522 C C . THR A 1 71 ? 9.418 -0.454 -1.569 1.00 95.62 71 THR A C 1
ATOM 524 O O . THR A 1 71 ? 8.830 -1.103 -0.700 1.00 95.62 71 THR A O 1
ATOM 527 N N . TYR A 1 72 ? 8.816 -0.096 -2.709 1.00 95.31 72 TYR A N 1
ATOM 528 C CA . TYR A 1 72 ? 7.490 -0.600 -3.055 1.00 95.31 72 TYR A CA 1
ATOM 529 C C . TYR A 1 72 ? 7.549 -2.115 -3.291 1.00 95.31 72 TYR A C 1
ATOM 531 O O . TYR A 1 72 ? 8.573 -2.665 -3.695 1.00 95.31 72 TYR A O 1
ATOM 539 N N . ARG A 1 73 ? 6.451 -2.796 -2.960 1.00 94.69 73 ARG A N 1
ATOM 540 C CA . ARG A 1 73 ? 6.406 -4.263 -2.884 1.00 94.69 73 ARG A CA 1
ATOM 541 C C . ARG A 1 73 ? 5.424 -4.906 -3.857 1.00 94.69 73 ARG A C 1
ATOM 543 O O . ARG A 1 73 ? 5.539 -6.101 -4.096 1.00 94.69 73 ARG A O 1
ATOM 550 N N . GLY A 1 74 ? 4.500 -4.126 -4.420 1.00 96.75 74 GLY A N 1
ATOM 551 C CA . GLY A 1 74 ? 3.632 -4.605 -5.490 1.00 96.75 74 GLY A CA 1
ATOM 552 C C . GLY A 1 74 ? 4.429 -4.774 -6.776 1.00 96.75 74 GLY A C 1
ATOM 553 O O . GLY A 1 74 ? 5.498 -4.182 -6.926 1.00 96.75 74 GLY A O 1
ATOM 554 N N . ASP A 1 75 ? 3.912 -5.594 -7.682 1.00 97.56 75 ASP A N 1
ATOM 555 C CA . ASP A 1 75 ? 4.667 -6.080 -8.831 1.00 97.56 75 ASP A CA 1
ATOM 556 C C . ASP A 1 75 ? 5.186 -4.955 -9.734 1.00 97.56 75 ASP A C 1
ATOM 558 O O . ASP A 1 75 ? 4.547 -3.917 -9.944 1.00 97.56 75 ASP A O 1
ATOM 562 N N . THR A 1 76 ? 6.349 -5.207 -10.323 1.00 98.50 76 THR A N 1
ATOM 563 C CA . THR A 1 76 ? 6.888 -4.414 -11.421 1.00 98.50 76 THR A CA 1
ATOM 564 C C . THR A 1 76 ? 6.676 -5.154 -12.731 1.00 98.50 76 THR A C 1
ATOM 566 O O . THR A 1 76 ? 7.307 -6.182 -12.970 1.00 98.50 76 THR A O 1
ATOM 569 N N . LEU A 1 77 ? 5.838 -4.615 -13.615 1.00 98.62 77 LEU A N 1
ATOM 570 C CA . LEU A 1 77 ? 5.673 -5.121 -14.979 1.00 98.62 77 LEU A CA 1
ATOM 571 C C . LEU A 1 77 ? 6.423 -4.239 -15.975 1.00 98.62 77 LEU A C 1
ATOM 573 O O . LEU A 1 77 ? 6.130 -3.053 -16.123 1.00 98.62 77 LEU A O 1
ATOM 577 N N . VAL A 1 78 ? 7.346 -4.833 -16.726 1.00 98.69 78 VAL A N 1
ATOM 578 C CA . VAL A 1 78 ? 8.050 -4.176 -17.832 1.00 98.69 78 VAL A CA 1
ATOM 579 C C . VAL A 1 78 ? 7.435 -4.644 -19.147 1.00 98.69 78 VAL A C 1
ATOM 581 O O . VAL A 1 78 ? 7.794 -5.685 -19.694 1.00 98.69 78 VAL A O 1
ATOM 584 N N . ASN A 1 79 ? 6.477 -3.867 -19.651 1.00 98.62 79 ASN A N 1
ATOM 585 C CA . ASN A 1 79 ? 5.751 -4.149 -20.891 1.00 98.62 79 ASN A CA 1
ATOM 586 C C . ASN A 1 79 ? 6.462 -3.609 -22.138 1.00 98.62 79 ASN A C 1
ATOM 588 O O . ASN A 1 79 ? 6.246 -4.126 -23.232 1.00 98.62 79 ASN A O 1
ATOM 592 N N . GLY A 1 80 ? 7.264 -2.550 -21.990 1.00 98.25 80 GLY A N 1
ATOM 593 C CA . GLY A 1 80 ? 7.865 -1.830 -23.110 1.00 98.25 80 GLY A CA 1
ATOM 594 C C . GLY A 1 80 ? 9.141 -1.079 -22.736 1.00 98.25 80 GLY A C 1
ATOM 595 O O . GLY A 1 80 ? 9.198 -0.449 -21.675 1.00 98.25 80 GLY A O 1
ATOM 596 N N . GLY A 1 81 ? 10.125 -1.071 -23.637 1.00 98.56 81 GLY A N 1
ATOM 597 C CA . GLY A 1 81 ? 11.348 -0.275 -23.500 1.00 98.56 81 GLY A CA 1
ATOM 598 C C . GLY A 1 81 ? 12.236 -0.749 -22.349 1.00 98.56 81 GLY A C 1
ATOM 599 O O . GLY A 1 81 ? 12.144 -1.893 -21.921 1.00 98.56 81 GLY A O 1
ATOM 600 N N . LEU A 1 82 ? 13.097 0.131 -21.832 1.00 98.62 82 LEU A N 1
ATOM 601 C CA . LEU A 1 82 ? 14.068 -0.224 -20.790 1.00 98.62 82 LEU A CA 1
ATOM 602 C C . LEU A 1 82 ? 13.629 0.275 -19.408 1.00 98.62 82 LEU A C 1
ATOM 604 O O . LEU A 1 82 ? 13.390 1.471 -19.225 1.00 98.62 82 LEU A O 1
ATOM 608 N N . LEU A 1 83 ? 13.592 -0.628 -18.430 1.00 98.69 83 LEU A N 1
ATOM 609 C CA . LEU A 1 83 ? 13.681 -0.303 -17.009 1.00 98.69 83 LEU A CA 1
ATOM 610 C C . LEU A 1 83 ? 15.129 -0.534 -16.552 1.00 98.69 83 LEU A C 1
ATOM 612 O O . LEU A 1 83 ? 15.605 -1.664 -16.566 1.00 98.69 83 LEU A O 1
ATOM 616 N N . SER A 1 84 ? 15.834 0.532 -16.177 1.00 98.56 84 SER A N 1
ATOM 617 C CA . SER A 1 84 ? 17.188 0.462 -15.617 1.00 98.56 84 SER A CA 1
ATOM 618 C C . SER A 1 84 ? 17.111 0.632 -14.105 1.00 98.56 84 SER A C 1
ATOM 620 O O . SER A 1 84 ? 16.676 1.689 -13.658 1.00 98.56 84 SER A O 1
ATOM 622 N N . VAL A 1 85 ? 17.533 -0.358 -13.324 1.00 98.25 85 VAL A N 1
ATOM 623 C CA . VAL A 1 85 ? 17.627 -0.245 -11.862 1.00 98.25 85 VAL A CA 1
ATOM 624 C C . VAL A 1 85 ? 19.093 -0.020 -11.488 1.00 98.25 85 VAL A C 1
ATOM 626 O O . VAL A 1 85 ? 19.973 -0.833 -11.757 1.00 98.25 85 VAL A O 1
ATOM 629 N N . ASN A 1 86 ? 19.369 1.171 -10.971 1.00 97.06 86 ASN A N 1
ATOM 630 C CA . ASN A 1 86 ? 20.676 1.625 -10.517 1.00 97.06 86 ASN A CA 1
ATOM 631 C C . ASN A 1 86 ? 20.599 1.849 -9.002 1.00 97.06 86 ASN A C 1
ATOM 633 O O . ASN A 1 86 ? 20.716 2.971 -8.505 1.00 97.06 86 ASN A O 1
ATOM 637 N N . GLY A 1 87 ? 20.312 0.784 -8.258 1.00 95.88 87 GLY A N 1
ATOM 638 C CA . GLY A 1 87 ? 20.123 0.878 -6.819 1.00 95.88 87 GLY A CA 1
ATOM 639 C C . GLY A 1 87 ? 19.631 -0.434 -6.236 1.00 95.88 87 GLY A C 1
ATOM 640 O O . GLY A 1 87 ? 20.352 -1.423 -6.251 1.00 95.88 87 GLY A O 1
ATOM 641 N N . SER A 1 88 ? 18.431 -0.435 -5.663 1.00 96.69 88 SER A N 1
ATOM 642 C CA . SER A 1 88 ? 17.768 -1.677 -5.272 1.00 96.69 88 SER A CA 1
ATOM 643 C C . SER A 1 88 ? 16.274 -1.608 -5.529 1.00 96.69 88 SER A C 1
ATOM 645 O O . SER A 1 88 ? 15.662 -0.538 -5.471 1.00 96.69 88 SER A O 1
ATOM 647 N N . LEU A 1 89 ? 15.687 -2.770 -5.801 1.00 97.25 89 LEU A N 1
ATOM 648 C CA . LEU A 1 89 ? 14.256 -2.945 -5.981 1.00 97.25 89 LEU A CA 1
ATOM 649 C C . LEU A 1 89 ? 13.800 -4.216 -5.263 1.00 97.25 89 LEU A C 1
ATOM 651 O O . LEU A 1 89 ? 14.333 -5.295 -5.503 1.00 97.25 89 LEU A O 1
ATOM 655 N N . VAL A 1 90 ? 12.819 -4.079 -4.370 1.00 96.19 90 VAL A N 1
ATOM 656 C CA . VAL A 1 90 ? 12.327 -5.198 -3.543 1.00 96.19 90 VAL A CA 1
ATOM 657 C C . VAL A 1 90 ? 11.158 -5.944 -4.195 1.00 96.19 90 VAL A C 1
ATOM 659 O O . VAL A 1 90 ? 10.950 -7.120 -3.903 1.00 96.19 90 VAL A O 1
ATOM 662 N N . SER A 1 91 ? 10.374 -5.283 -5.051 1.00 97.19 91 SER A N 1
ATOM 663 C CA . SER A 1 91 ? 9.230 -5.906 -5.728 1.00 97.19 91 SER A CA 1
ATOM 664 C C . SER A 1 91 ? 9.653 -7.070 -6.625 1.00 97.19 91 SER A C 1
ATOM 666 O O . SER A 1 91 ? 10.720 -7.017 -7.239 1.00 97.19 91 SER A O 1
ATOM 668 N N . ALA A 1 92 ? 8.760 -8.037 -6.832 1.00 97.25 92 ALA A N 1
ATOM 669 C CA . ALA A 1 92 ? 8.903 -8.976 -7.939 1.00 97.25 92 ALA A CA 1
ATOM 670 C C . ALA A 1 92 ? 8.888 -8.228 -9.286 1.00 97.25 92 ALA A C 1
ATOM 672 O O . ALA A 1 92 ? 8.126 -7.275 -9.466 1.00 97.25 92 ALA A O 1
ATOM 673 N N . VAL A 1 93 ? 9.728 -8.658 -10.231 1.00 98.00 93 VAL A N 1
ATOM 674 C CA . VAL A 1 93 ? 9.811 -8.060 -11.570 1.00 98.00 93 VAL A CA 1
ATOM 675 C C . VAL A 1 93 ? 9.423 -9.088 -12.624 1.00 98.00 93 VAL A C 1
ATOM 677 O O . VAL A 1 93 ? 10.012 -10.165 -12.698 1.00 98.00 93 VAL A O 1
ATOM 680 N N . GLN A 1 94 ? 8.471 -8.723 -13.478 1.00 98.62 94 GLN A N 1
ATOM 681 C CA . GLN A 1 94 ? 8.099 -9.468 -14.672 1.00 98.62 94 GLN A CA 1
ATOM 682 C C . GLN A 1 94 ? 8.432 -8.642 -15.916 1.00 98.62 94 GLN A C 1
ATOM 684 O O . GLN A 1 94 ? 7.986 -7.504 -16.063 1.00 98.62 94 GLN A O 1
ATOM 689 N N . VAL A 1 95 ? 9.192 -9.231 -16.839 1.00 98.44 95 VAL A N 1
ATOM 690 C CA . VAL A 1 95 ? 9.551 -8.611 -18.119 1.00 98.44 95 VAL A CA 1
ATOM 691 C C . VAL A 1 95 ? 8.806 -9.329 -19.238 1.00 98.44 95 VAL A C 1
ATOM 693 O O . VAL A 1 95 ? 8.982 -10.528 -19.439 1.00 98.44 95 VAL A O 1
ATOM 696 N N . ASN A 1 96 ? 7.957 -8.595 -19.954 1.00 98.38 96 ASN A N 1
ATOM 697 C CA . ASN A 1 96 ? 7.226 -9.103 -21.112 1.00 98.38 96 ASN A CA 1
ATOM 698 C C . ASN A 1 96 ? 8.026 -8.858 -22.401 1.00 98.38 96 ASN A C 1
ATOM 700 O O . ASN A 1 96 ? 9.003 -8.116 -22.398 1.00 98.38 96 ASN A O 1
ATOM 704 N N . ALA A 1 97 ? 7.596 -9.446 -23.523 1.00 97.38 97 ALA A N 1
ATOM 705 C CA . ALA A 1 97 ? 8.367 -9.471 -24.775 1.00 97.38 97 ALA A CA 1
ATOM 706 C C . ALA A 1 97 ? 8.818 -8.091 -25.309 1.00 97.38 97 ALA A C 1
ATOM 708 O O . ALA A 1 97 ? 9.823 -8.012 -26.007 1.00 97.38 97 ALA A O 1
ATOM 709 N N . GLY A 1 98 ? 8.092 -7.010 -24.999 1.00 96.62 98 GLY A N 1
ATOM 710 C CA . GLY A 1 98 ? 8.451 -5.645 -25.408 1.00 96.62 98 GLY A CA 1
ATOM 711 C C . GLY A 1 98 ? 9.394 -4.907 -24.450 1.00 96.62 98 GLY A C 1
ATOM 712 O O . GLY A 1 98 ? 9.800 -3.781 -24.747 1.00 96.62 98 GLY A O 1
ATOM 713 N N . GLY A 1 99 ? 9.697 -5.494 -23.293 1.00 98.50 99 GLY A N 1
ATOM 714 C CA . GLY A 1 99 ? 10.463 -4.885 -22.217 1.00 98.50 99 GLY A CA 1
ATOM 715 C C . GLY A 1 99 ? 11.890 -5.415 -22.102 1.00 98.50 99 GLY A C 1
ATOM 716 O O . GLY A 1 99 ? 12.187 -6.555 -22.444 1.00 98.50 99 GLY A O 1
ATOM 717 N N . THR A 1 100 ? 12.754 -4.587 -21.526 1.00 98.62 100 THR A N 1
ATOM 718 C CA . THR A 1 100 ? 14.114 -4.935 -21.118 1.00 98.62 100 THR A CA 1
ATOM 719 C C . THR A 1 100 ? 14.319 -4.470 -19.681 1.00 98.62 100 THR A C 1
ATOM 721 O O . THR A 1 100 ? 13.976 -3.336 -19.341 1.00 98.62 100 THR A O 1
ATOM 724 N N . LEU A 1 101 ? 14.904 -5.326 -18.846 1.00 98.25 101 LEU A N 1
ATOM 725 C CA . LEU A 1 101 ? 15.422 -4.958 -17.529 1.00 98.25 101 LEU A CA 1
ATOM 726 C C . LEU A 1 101 ? 16.951 -4.867 -17.609 1.00 98.25 101 LEU A C 1
ATOM 728 O O . LEU A 1 101 ? 17.587 -5.736 -18.201 1.00 98.25 101 LEU A O 1
ATOM 732 N N . GLY A 1 102 ? 17.537 -3.823 -17.032 1.00 97.62 102 GLY A N 1
ATOM 733 C CA . GLY A 1 102 ? 18.987 -3.648 -16.943 1.00 97.62 102 GLY A CA 1
ATOM 734 C C . GLY A 1 102 ? 19.377 -2.757 -15.767 1.00 97.62 102 GLY A C 1
ATOM 735 O O . GLY A 1 102 ? 18.543 -2.468 -14.914 1.00 97.62 102 GLY A O 1
ATOM 736 N N . GLY A 1 103 ? 20.625 -2.287 -15.753 1.00 96.19 103 GLY A N 1
ATOM 737 C CA . GLY A 1 103 ? 21.174 -1.441 -14.689 1.00 96.19 103 GLY A CA 1
ATOM 738 C C . GLY A 1 103 ? 22.234 -2.161 -13.851 1.00 96.19 103 GLY A C 1
ATOM 739 O O . GLY A 1 103 ? 22.696 -3.234 -14.236 1.00 96.19 103 GLY A O 1
ATOM 740 N N . ASN A 1 104 ? 22.656 -1.536 -12.751 1.00 94.06 104 ASN A N 1
ATOM 741 C CA . ASN A 1 104 ? 23.777 -1.999 -11.920 1.00 94.06 104 ASN A CA 1
ATOM 742 C C . ASN A 1 104 ? 23.373 -2.441 -10.497 1.00 94.06 104 ASN A C 1
ATOM 744 O O . ASN A 1 104 ? 24.266 -2.727 -9.699 1.00 94.06 104 ASN A O 1
ATOM 748 N N . GLY A 1 105 ? 22.075 -2.485 -10.162 1.00 73.00 105 GLY A N 1
ATOM 749 C CA . GLY A 1 105 ? 21.587 -2.964 -8.861 1.00 73.00 105 GLY A CA 1
ATOM 750 C C . GLY A 1 105 ? 20.086 -3.174 -8.828 1.00 73.00 105 GLY A C 1
ATOM 751 O O . GLY A 1 105 ? 19.384 -2.204 -9.179 1.00 73.00 105 GLY A O 1
#